Protein AF-A0A2V7YUZ7-F1 (afdb_monomer_lite)

Foldseek 3Di:
DDDPDPWDKDWDWAADPDVVFGIKIKIFIQAWPDDDKDFADAFQDAAFKKKKKWWKAWAAAKKFKWFEGDPDIDRQDIDPDHDDTDMDIGMHPYPDGRMMDITGHDHHPDRPDRRTIMMITFMDMGRDDDPRDHD

Secondary structure (DSSP, 8-state):
-B-SSS--EEEEEEE--SSS--EEEEEEESSTT-EEEEE-S-TT-S-SS-EEEEEEEEEES-EEEEEEETTEE--SEEE---SSEEEEEEE-SSSS--EEEEEE-PPPSSTTS--EEEEEEEEEEESS-------

pLDDT: mean 90.15, std 10.19, range [56.78, 97.69]

Radius of gyration: 14.16 Å; chains: 1; bounding box: 32×38×33 Å

Sequence (135 aa):
MFQNNPSFITTELLPSTRVPGGTMIHVTTNNPGNGLVQVFGEIHTGPKAVVACAWIFLVRGTVGIGTGDGGHTELDMILTKKGSWEMLQVSNAVSPANEFIIYALDRIVTPFDSDNEFYVESAQVTRTRSSCSPQ

Structure (mmCIF, N/CA/C/O backbone):
data_AF-A0A2V7YUZ7-F1
#
_entry.id   AF-A0A2V7YUZ7-F1
#
loop_
_atom_site.group_PDB
_atom_site.id
_atom_site.type_symbol
_atom_site.label_atom_id
_atom_site.label_alt_id
_atom_site.label_comp_id
_atom_site.label_asym_id
_atom_site.label_entity_id
_atom_site.label_seq_id
_atom_site.pdbx_PDB_ins_code
_atom_site.Cartn_x
_atom_site.Cartn_y
_atom_site.Cartn_z
_atom_site.occupancy
_atom_site.B_iso_or_equiv
_atom_site.auth_seq_id
_atom_site.auth_comp_id
_atom_site.auth_asym_id
_atom_site.auth_atom_id
_atom_site.pdbx_PDB_model_num
ATOM 1 N N . MET A 1 1 ? 7.186 7.868 1.989 1.00 84.62 1 MET A N 1
ATOM 2 C CA . MET A 1 1 ? 5.995 8.708 1.722 1.00 84.62 1 MET A CA 1
ATOM 3 C C . MET A 1 1 ? 6.236 9.489 0.448 1.00 84.62 1 MET A C 1
ATOM 5 O O . MET A 1 1 ? 7.367 9.921 0.254 1.00 84.62 1 MET A O 1
ATOM 9 N N . PHE A 1 2 ? 5.212 9.678 -0.382 1.00 85.94 2 PHE A N 1
ATOM 10 C CA . PHE A 1 2 ? 5.325 10.462 -1.613 1.00 85.94 2 PHE A CA 1
ATOM 11 C C . PHE A 1 2 ? 4.075 11.308 -1.857 1.00 85.94 2 PHE A C 1
ATOM 13 O O . PHE A 1 2 ? 2.960 10.866 -1.572 1.00 85.94 2 PHE A O 1
ATOM 20 N N . GLN A 1 3 ? 4.284 12.520 -2.374 1.00 84.69 3 GLN A N 1
ATOM 21 C CA . GLN A 1 3 ? 3.231 13.453 -2.767 1.00 84.69 3 GLN A CA 1
ATOM 22 C C . GLN A 1 3 ? 3.394 13.761 -4.256 1.00 84.69 3 GLN A C 1
ATOM 24 O O . GLN A 1 3 ? 4.360 14.412 -4.645 1.00 84.69 3 GLN A O 1
ATOM 29 N N . ASN A 1 4 ? 2.463 13.288 -5.084 1.00 78.38 4 ASN A N 1
ATOM 30 C CA . ASN A 1 4 ? 2.488 13.549 -6.527 1.00 78.38 4 ASN A CA 1
ATOM 31 C C . ASN A 1 4 ? 1.912 14.930 -6.884 1.00 78.38 4 ASN A C 1
ATOM 33 O O . ASN A 1 4 ? 2.171 15.451 -7.965 1.00 78.38 4 ASN A O 1
ATOM 37 N N . ASN A 1 5 ? 1.142 15.533 -5.976 1.00 79.62 5 ASN A N 1
ATOM 38 C CA . ASN A 1 5 ? 0.482 16.824 -6.159 1.00 79.62 5 ASN A CA 1
ATOM 39 C C . ASN A 1 5 ? 0.626 17.687 -4.890 1.00 79.62 5 ASN A C 1
ATOM 41 O O . ASN A 1 5 ? 0.792 17.126 -3.803 1.00 79.62 5 ASN A O 1
ATOM 45 N N . PRO A 1 6 ? 0.505 19.030 -4.972 1.00 81.12 6 PRO A N 1
ATOM 46 C CA . PRO A 1 6 ? 0.442 19.892 -3.789 1.00 81.12 6 PRO A CA 1
ATOM 47 C C . PRO A 1 6 ? -0.672 19.436 -2.837 1.00 81.12 6 PRO A C 1
ATOM 49 O O . PRO A 1 6 ? -1.846 19.396 -3.212 1.00 81.12 6 PRO A O 1
ATOM 52 N N . SER A 1 7 ? -0.295 19.004 -1.635 1.00 82.62 7 SER A N 1
ATOM 53 C CA . SER A 1 7 ? -1.180 18.280 -0.717 1.00 82.62 7 SER A CA 1
ATOM 54 C C . SER A 1 7 ? -0.526 18.095 0.654 1.00 82.62 7 SER A C 1
ATOM 56 O O . SER A 1 7 ? 0.597 18.545 0.880 1.00 82.62 7 SER A O 1
ATOM 58 N N . PHE A 1 8 ? -1.222 17.414 1.566 1.00 84.19 8 PHE A N 1
ATOM 59 C CA . PHE A 1 8 ? -0.638 16.921 2.805 1.00 84.19 8 PHE A CA 1
ATOM 60 C C . PHE A 1 8 ? -0.757 15.397 2.876 1.00 84.19 8 PHE A C 1
ATOM 62 O O . PHE A 1 8 ? -1.724 14.781 2.413 1.00 84.19 8 PHE A O 1
ATOM 69 N N . ILE A 1 9 ? 0.254 14.788 3.485 1.00 90.69 9 ILE A N 1
ATOM 70 C CA . ILE A 1 9 ? 0.227 13.406 3.944 1.00 90.69 9 ILE A CA 1
ATOM 71 C C . ILE A 1 9 ? 0.753 13.394 5.372 1.00 90.69 9 ILE A C 1
ATOM 73 O O . ILE A 1 9 ? 1.771 14.025 5.661 1.00 90.69 9 ILE A O 1
ATOM 77 N N . THR A 1 10 ? 0.057 12.697 6.262 1.00 92.81 10 THR A N 1
ATOM 78 C CA . THR A 1 10 ? 0.565 12.423 7.606 1.00 92.81 10 THR A CA 1
ATOM 79 C C . THR A 1 10 ? 0.652 10.925 7.811 1.00 92.81 10 THR A C 1
ATOM 81 O O . THR A 1 10 ? -0.146 10.163 7.258 1.00 92.81 10 THR A O 1
ATOM 84 N N . THR A 1 11 ? 1.656 10.513 8.581 1.00 94.69 11 THR A N 1
ATOM 85 C CA . THR A 1 11 ? 1.826 9.121 8.972 1.00 94.69 11 THR A CA 1
ATOM 86 C C . THR A 1 11 ? 2.178 9.009 10.438 1.00 94.69 11 THR A C 1
ATOM 88 O O . THR A 1 11 ? 3.026 9.758 10.923 1.00 94.69 11 THR A O 1
ATOM 91 N N . GLU A 1 12 ? 1.599 8.025 11.107 1.00 96.69 12 GLU A N 1
ATOM 92 C CA . GLU A 1 12 ? 1.879 7.713 12.503 1.00 96.69 12 GLU A CA 1
ATOM 93 C C . GLU A 1 12 ? 2.048 6.202 12.660 1.00 96.69 12 GLU A C 1
ATOM 95 O O . GLU A 1 12 ? 1.294 5.425 12.075 1.00 96.69 12 GLU A O 1
ATOM 100 N N . LEU A 1 13 ? 3.049 5.776 13.432 1.00 96.94 13 LEU A N 1
ATOM 101 C CA . LEU A 1 13 ? 3.233 4.369 13.768 1.00 96.94 13 LEU A CA 1
ATOM 102 C C . LEU A 1 13 ? 2.443 4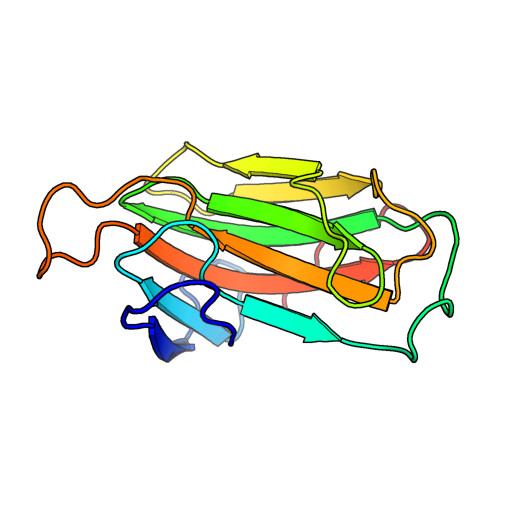.050 15.039 1.00 96.94 13 LEU A C 1
ATOM 104 O O . LEU A 1 13 ? 2.668 4.666 16.078 1.00 96.94 13 LEU A O 1
ATOM 108 N N . LEU A 1 14 ? 1.550 3.070 14.959 1.00 97.38 14 LEU A N 1
ATOM 109 C CA . LEU A 1 14 ? 0.650 2.672 16.036 1.00 97.38 14 LEU A CA 1
ATOM 110 C C . LEU A 1 14 ? 0.734 1.158 16.284 1.00 97.38 14 LEU A C 1
ATOM 112 O O . LEU A 1 14 ? 1.114 0.405 15.385 1.00 97.38 14 LEU A O 1
ATOM 116 N N . PRO A 1 15 ? 0.346 0.666 17.471 1.00 96.00 15 PRO A N 1
ATOM 117 C CA . PRO A 1 15 ? 0.062 -0.755 17.657 1.00 96.00 15 PRO A CA 1
ATOM 118 C C . PRO A 1 15 ? -1.042 -1.219 16.696 1.00 96.00 15 PRO A C 1
ATOM 120 O O . PRO A 1 15 ? -2.048 -0.527 16.535 1.00 96.00 15 PRO A O 1
ATOM 123 N N . SER A 1 16 ? -0.870 -2.379 16.059 1.00 95.44 16 SER A N 1
ATOM 124 C CA . SER A 1 16 ? -1.863 -2.891 15.111 1.00 95.44 16 SER A CA 1
ATOM 125 C C . SER A 1 16 ? -3.130 -3.383 15.811 1.00 95.44 16 SER A C 1
ATOM 127 O O . SER A 1 16 ? -3.073 -4.028 16.856 1.00 95.44 16 SER A O 1
ATOM 129 N N . THR A 1 17 ? -4.287 -3.131 15.197 1.00 94.62 17 THR A N 1
ATOM 130 C CA . THR A 1 17 ? -5.576 -3.713 15.611 1.00 94.62 17 THR A CA 1
ATOM 131 C C . THR A 1 17 ? -5.883 -5.042 14.915 1.00 94.62 17 THR A C 1
ATOM 133 O O . THR A 1 17 ? -6.919 -5.655 15.180 1.00 94.62 17 THR A O 1
ATOM 136 N N . ARG A 1 18 ? -5.014 -5.504 14.005 1.00 91.50 18 ARG A N 1
ATOM 137 C CA . ARG A 1 18 ? -5.134 -6.818 13.361 1.00 91.50 18 ARG A CA 1
ATOM 138 C C . ARG A 1 18 ? -4.747 -7.919 14.348 1.00 91.50 18 ARG A C 1
ATOM 140 O O . ARG A 1 18 ? -3.828 -7.746 15.140 1.00 91.50 18 ARG A O 1
ATOM 147 N N . VAL A 1 19 ? -5.412 -9.072 14.275 1.00 84.69 19 VAL A N 1
ATOM 148 C CA . VAL A 1 19 ? -5.086 -10.241 15.106 1.00 84.69 19 VAL A CA 1
ATOM 149 C C . VAL A 1 19 ? -4.818 -11.462 14.213 1.00 84.69 19 VAL A C 1
ATOM 151 O O . VAL A 1 19 ? -5.721 -11.867 13.479 1.00 84.69 19 VAL A O 1
ATOM 154 N N . PRO A 1 20 ? -3.618 -12.076 14.270 1.00 84.62 20 PRO A N 1
ATOM 155 C CA . PRO A 1 20 ? -2.404 -11.539 14.898 1.00 84.62 20 PRO A CA 1
ATOM 156 C C . PRO A 1 20 ? -1.923 -10.261 14.182 1.00 84.62 20 PRO A C 1
ATOM 158 O O . PRO A 1 20 ? -2.197 -10.083 12.993 1.00 84.62 20 PRO A O 1
ATOM 161 N N . GLY A 1 21 ? -1.199 -9.392 14.889 1.00 80.56 21 GLY A N 1
ATOM 162 C CA . GLY A 1 21 ? -0.644 -8.156 14.332 1.00 80.56 21 GLY A CA 1
ATOM 163 C C . GLY A 1 21 ? 0.477 -7.584 15.198 1.00 80.56 21 GLY A C 1
ATOM 164 O O . GLY A 1 21 ? 0.522 -7.849 16.401 1.00 80.56 21 GLY A O 1
ATOM 165 N N . GLY A 1 22 ? 1.384 -6.835 14.570 1.00 89.88 22 GLY A N 1
ATOM 166 C CA . GLY A 1 22 ? 2.490 -6.142 15.230 1.00 89.88 22 GLY A CA 1
ATOM 167 C C . GLY A 1 22 ? 2.228 -4.642 15.347 1.00 89.88 22 GLY A C 1
ATOM 168 O O . GLY A 1 22 ? 1.469 -4.176 16.202 1.00 89.88 22 GLY A O 1
ATOM 169 N N . THR A 1 23 ? 2.844 -3.873 14.456 1.00 94.44 23 THR A N 1
ATOM 170 C CA . THR A 1 23 ? 2.625 -2.423 14.326 1.00 94.44 23 THR A CA 1
ATOM 171 C C . THR A 1 23 ? 1.907 -2.101 13.021 1.00 94.44 23 THR A C 1
ATOM 173 O O . THR A 1 23 ? 1.897 -2.902 12.093 1.00 94.44 23 THR A O 1
ATOM 176 N N . MET A 1 24 ? 1.259 -0.945 12.954 1.00 96.00 24 MET A N 1
ATOM 177 C CA . MET A 1 24 ? 0.622 -0.445 11.743 1.00 96.00 24 MET A CA 1
ATOM 178 C C . MET A 1 24 ? 0.988 1.015 11.508 1.00 96.00 24 MET A C 1
ATOM 180 O O . MET A 1 24 ? 1.162 1.787 12.449 1.00 96.00 24 MET A O 1
ATOM 184 N N . ILE A 1 25 ? 1.072 1.399 10.242 1.00 97.19 25 ILE A N 1
ATOM 185 C CA . ILE A 1 25 ? 1.217 2.787 9.822 1.00 97.19 25 ILE A CA 1
ATOM 186 C C . ILE A 1 25 ? -0.183 3.323 9.547 1.00 97.19 25 ILE A C 1
ATOM 188 O O . ILE A 1 25 ? -0.858 2.853 8.633 1.00 97.19 25 ILE A O 1
ATOM 192 N N . HIS A 1 26 ? -0.612 4.303 10.330 1.00 97.38 26 HIS A N 1
ATOM 193 C CA . HIS A 1 26 ? -1.761 5.141 10.021 1.00 97.38 26 HIS A CA 1
ATOM 194 C C . HIS A 1 26 ? -1.361 6.151 8.950 1.00 97.38 26 HIS A C 1
ATOM 196 O O . HIS A 1 26 ? -0.335 6.808 9.101 1.00 97.38 26 HIS A O 1
ATOM 202 N N . VAL A 1 27 ? -2.145 6.271 7.881 1.00 96.25 27 VAL A N 1
ATOM 203 C CA . VAL A 1 27 ? -1.899 7.200 6.777 1.00 96.25 27 VAL A CA 1
ATOM 204 C C . VAL A 1 27 ? -3.148 8.034 6.534 1.00 96.25 27 VAL A C 1
ATOM 206 O O . VAL A 1 27 ? -4.225 7.488 6.294 1.00 96.25 27 VAL A O 1
ATOM 209 N N . THR A 1 28 ? -2.990 9.357 6.515 1.00 93.44 28 THR A N 1
ATOM 210 C CA . THR A 1 28 ? -4.022 10.272 6.015 1.00 93.44 28 THR A CA 1
ATOM 211 C C . THR A 1 28 ? -3.471 11.110 4.879 1.00 93.44 28 THR A C 1
ATOM 213 O O . THR A 1 28 ? -2.340 11.598 4.937 1.00 93.44 28 THR A O 1
ATOM 216 N N . THR A 1 29 ? -4.261 11.286 3.825 1.00 90.12 29 THR A N 1
ATOM 217 C CA . THR A 1 29 ? -3.930 12.199 2.731 1.00 90.12 29 THR A CA 1
ATOM 218 C C . THR A 1 29 ? -5.187 12.791 2.109 1.00 90.12 29 THR A C 1
ATOM 220 O O . THR A 1 29 ? -6.269 12.206 2.166 1.00 90.12 29 THR A O 1
ATOM 223 N N . ASN A 1 30 ? -5.038 13.973 1.523 1.00 85.44 30 ASN A N 1
ATOM 224 C CA . ASN A 1 30 ? -6.123 14.734 0.920 1.00 85.44 30 ASN A CA 1
ATOM 225 C C . ASN A 1 30 ? -6.016 14.835 -0.608 1.00 85.44 30 ASN A C 1
ATOM 227 O O . ASN A 1 30 ? -6.658 15.697 -1.181 1.00 85.44 30 ASN A O 1
ATOM 231 N N . ASN A 1 31 ? -5.193 14.036 -1.298 1.00 84.44 31 ASN A N 1
ATOM 232 C CA . ASN A 1 31 ? -5.095 14.119 -2.763 1.00 84.44 31 ASN A CA 1
ATOM 233 C C . ASN A 1 31 ? -4.784 12.741 -3.378 1.00 84.44 31 ASN A C 1
ATOM 235 O O . ASN A 1 31 ? -3.971 12.000 -2.813 1.00 84.44 31 ASN A O 1
ATOM 239 N N . PRO A 1 32 ? -5.411 12.370 -4.510 1.00 86.38 32 PRO A N 1
ATOM 240 C CA . PRO A 1 32 ? -5.084 11.139 -5.218 1.00 86.38 32 PRO A CA 1
ATOM 241 C C . PRO A 1 32 ? -3.630 11.095 -5.698 1.00 86.38 32 PRO A C 1
ATOM 243 O O . PRO A 1 32 ? -3.009 12.112 -6.016 1.00 86.38 32 PRO A O 1
ATOM 246 N N . GLY A 1 33 ? -3.097 9.877 -5.780 1.00 86.25 33 GLY A N 1
ATOM 247 C CA . GLY A 1 33 ? -1.707 9.621 -6.154 1.00 86.25 33 GLY A CA 1
ATOM 248 C C . GLY A 1 33 ? -0.711 9.861 -5.019 1.00 86.25 33 GLY A C 1
ATOM 249 O O . GLY A 1 33 ? 0.490 9.745 -5.235 1.00 86.25 33 GLY A O 1
ATOM 250 N N . ASN A 1 34 ? -1.178 10.175 -3.812 1.00 90.38 34 ASN A N 1
ATOM 251 C CA . ASN A 1 34 ? -0.331 10.263 -2.631 1.00 90.38 34 ASN A CA 1
ATOM 252 C C . ASN A 1 34 ? -0.405 8.994 -1.795 1.00 90.38 34 ASN A C 1
ATOM 254 O O . ASN A 1 34 ? -1.445 8.335 -1.725 1.00 90.38 34 ASN A O 1
ATOM 258 N N . GLY A 1 35 ? 0.671 8.712 -1.067 1.00 93.88 35 GLY A N 1
ATOM 259 C CA . GLY A 1 35 ? 0.667 7.646 -0.077 1.00 93.88 35 GLY A CA 1
ATOM 260 C C . GLY A 1 35 ? 2.059 7.146 0.264 1.00 93.88 35 GLY A C 1
ATOM 261 O O . GLY A 1 35 ? 3.009 7.915 0.466 1.00 93.88 35 GLY A O 1
ATOM 262 N N . LEU A 1 36 ? 2.171 5.827 0.361 1.00 96.56 36 LEU A N 1
ATOM 263 C CA . LEU A 1 36 ? 3.413 5.145 0.684 1.00 96.56 36 LEU A CA 1
ATOM 264 C C . LEU A 1 36 ? 4.070 4.644 -0.599 1.00 96.56 36 LEU A C 1
ATOM 266 O O . LEU A 1 36 ? 3.405 4.082 -1.460 1.00 96.56 36 LEU A O 1
ATOM 270 N N . VAL A 1 37 ? 5.382 4.836 -0.689 1.00 96.12 37 VAL A N 1
ATOM 271 C CA . VAL A 1 37 ? 6.239 4.224 -1.702 1.00 96.12 37 VAL A CA 1
ATOM 272 C C . VAL A 1 37 ? 7.461 3.670 -0.993 1.00 96.12 37 VAL A C 1
ATOM 274 O O . VAL A 1 37 ? 7.994 4.323 -0.087 1.00 96.12 37 VAL A O 1
ATOM 277 N N . GLN A 1 38 ? 7.891 2.486 -1.408 1.00 96.06 38 GLN A N 1
ATOM 278 C CA . GLN A 1 38 ? 9.166 1.906 -1.029 1.00 96.06 38 GLN A CA 1
ATOM 279 C C . GLN A 1 38 ? 9.910 1.506 -2.295 1.00 96.06 38 GLN A C 1
ATOM 281 O O . GLN A 1 38 ? 9.465 0.621 -3.021 1.00 96.06 38 GLN A O 1
ATOM 286 N N . VAL A 1 39 ? 11.065 2.126 -2.512 1.00 96.19 39 VAL A N 1
ATOM 287 C CA . VAL A 1 39 ? 12.034 1.701 -3.524 1.00 96.19 39 VAL A CA 1
ATOM 288 C C . VAL A 1 39 ? 12.981 0.703 -2.860 1.00 96.19 39 VAL A C 1
ATOM 290 O O . VAL A 1 39 ? 13.486 0.952 -1.762 1.00 96.19 39 VAL A O 1
ATOM 293 N N . PHE A 1 40 ? 13.180 -0.453 -3.481 1.00 94.12 40 PHE A N 1
ATOM 294 C CA . PHE A 1 40 ? 13.995 -1.551 -2.948 1.00 94.12 40 PHE A CA 1
ATOM 295 C C . PHE A 1 40 ? 15.093 -2.014 -3.919 1.00 94.12 40 PHE A C 1
ATOM 297 O O . PHE A 1 40 ? 15.779 -3.000 -3.648 1.00 94.12 40 PHE A O 1
ATOM 304 N N . GLY A 1 41 ? 15.290 -1.301 -5.030 1.00 93.38 41 GLY A N 1
ATOM 305 C CA . GLY A 1 41 ? 16.372 -1.523 -5.987 1.00 93.38 41 GLY A CA 1
ATOM 306 C C . GLY A 1 41 ? 16.635 -0.289 -6.848 1.00 93.38 41 GLY A C 1
ATOM 307 O O . GLY A 1 41 ? 15.902 0.694 -6.784 1.00 93.38 41 GLY A O 1
ATOM 308 N N . GLU A 1 42 ? 17.687 -0.332 -7.661 1.00 95.88 42 GLU A N 1
ATOM 309 C CA . GLU A 1 42 ? 17.967 0.714 -8.650 1.00 95.88 42 GLU A CA 1
ATOM 310 C C . GLU A 1 42 ? 16.920 0.705 -9.778 1.00 95.88 42 GLU A C 1
ATOM 312 O O . GLU A 1 42 ? 16.231 -0.295 -10.001 1.00 95.88 42 GLU A O 1
ATOM 317 N N . ILE A 1 43 ? 16.778 1.817 -10.497 1.00 95.69 43 ILE A N 1
ATOM 318 C CA . ILE A 1 43 ? 15.881 1.915 -11.662 1.00 95.69 43 ILE A CA 1
ATOM 319 C C . ILE A 1 43 ? 16.331 0.932 -12.748 1.00 95.69 43 ILE A C 1
ATOM 321 O O . ILE A 1 43 ? 17.527 0.737 -12.957 1.00 95.69 43 ILE A O 1
ATOM 325 N N . HIS A 1 44 ? 15.374 0.304 -13.426 1.00 94.62 44 HIS A N 1
ATOM 326 C CA . HIS A 1 44 ? 15.580 -0.748 -14.424 1.00 94.62 44 HIS A CA 1
ATOM 327 C C . HIS A 1 44 ? 16.252 -2.007 -13.870 1.00 94.62 44 HIS A C 1
ATOM 329 O O . HIS A 1 44 ? 16.732 -2.858 -14.626 1.00 94.62 44 HIS A O 1
ATOM 335 N N . THR A 1 45 ? 16.243 -2.161 -12.544 1.00 91.19 45 THR A N 1
ATOM 336 C CA . THR A 1 45 ? 16.670 -3.380 -11.860 1.00 91.19 45 THR A CA 1
ATOM 337 C C . THR A 1 45 ? 15.481 -4.049 -11.182 1.00 91.19 45 THR A C 1
ATOM 339 O O . THR A 1 45 ? 14.437 -3.447 -10.970 1.00 91.19 45 THR A O 1
ATOM 342 N N . GLY A 1 46 ? 15.611 -5.335 -10.871 1.00 92.56 46 GLY A N 1
ATOM 343 C CA . GLY A 1 46 ? 14.568 -6.094 -10.186 1.00 92.56 46 GLY A CA 1
ATOM 344 C C . GLY A 1 46 ? 13.938 -7.199 -11.038 1.00 92.56 46 GLY A C 1
ATOM 345 O O . GLY A 1 46 ? 14.251 -7.365 -12.221 1.00 92.56 46 GLY A O 1
ATOM 346 N N . PRO A 1 47 ? 13.103 -8.051 -10.422 1.00 95.00 47 PRO A N 1
ATOM 347 C CA . PRO A 1 47 ? 12.493 -9.177 -11.112 1.00 95.00 47 PRO A CA 1
ATOM 348 C C . PRO A 1 47 ? 11.435 -8.709 -12.117 1.00 95.00 47 PRO A C 1
ATOM 350 O O . PRO A 1 47 ? 10.719 -7.742 -11.878 1.00 95.00 47 PRO A O 1
ATOM 353 N N . LYS A 1 48 ? 11.284 -9.455 -13.216 1.00 96.25 48 LYS A N 1
ATOM 354 C CA . LYS A 1 48 ? 10.210 -9.222 -14.200 1.00 96.25 48 LYS A CA 1
ATOM 355 C C . LYS A 1 48 ? 8.824 -9.619 -13.689 1.00 96.25 48 LYS A C 1
ATOM 357 O O . LYS A 1 48 ? 7.816 -9.132 -14.185 1.00 96.25 48 LYS A O 1
ATOM 362 N N . ALA A 1 49 ? 8.792 -10.544 -12.735 1.00 95.75 49 ALA A N 1
ATOM 363 C CA . ALA A 1 49 ? 7.577 -11.054 -12.130 1.00 95.75 49 ALA A CA 1
ATOM 364 C C . ALA A 1 49 ? 7.732 -11.032 -10.612 1.00 95.75 49 ALA A C 1
ATOM 366 O O . ALA A 1 49 ? 8.647 -11.655 -10.060 1.00 95.75 49 ALA A O 1
ATOM 367 N N . VAL A 1 50 ? 6.828 -10.314 -9.960 1.00 95.75 50 VAL A N 1
ATOM 368 C CA . VAL A 1 50 ? 6.689 -10.262 -8.512 1.00 95.75 50 VAL A CA 1
ATOM 369 C C . VAL A 1 50 ? 5.222 -10.401 -8.124 1.00 95.75 50 VAL A C 1
ATOM 371 O O . VAL A 1 50 ? 4.307 -10.268 -8.937 1.00 95.75 50 VAL A O 1
ATOM 374 N N . VAL A 1 51 ? 5.005 -10.699 -6.853 1.00 96.25 51 VAL A N 1
ATOM 375 C CA . VAL A 1 51 ? 3.710 -10.656 -6.195 1.00 96.25 51 VAL A CA 1
ATOM 376 C C . VAL A 1 51 ? 3.846 -9.674 -5.047 1.00 96.25 51 VAL A C 1
ATOM 378 O O . VAL A 1 51 ? 4.678 -9.870 -4.161 1.00 96.25 51 VAL A O 1
ATOM 381 N N . ALA A 1 52 ? 3.035 -8.625 -5.069 1.00 95.69 52 ALA A N 1
ATOM 382 C CA . ALA A 1 52 ? 2.871 -7.737 -3.937 1.00 95.69 52 ALA A CA 1
ATOM 383 C C . ALA A 1 52 ? 1.740 -8.241 -3.048 1.00 95.69 52 ALA A C 1
ATOM 385 O O . ALA A 1 52 ? 0.723 -8.750 -3.531 1.00 95.69 52 ALA A O 1
ATOM 386 N N . CYS A 1 53 ? 1.902 -8.078 -1.742 1.00 95.25 53 CYS A N 1
ATOM 387 C CA . CYS A 1 53 ? 0.821 -8.248 -0.794 1.00 95.25 53 CYS A CA 1
ATOM 388 C C . CYS A 1 53 ? 0.861 -7.165 0.278 1.00 95.25 53 CYS A C 1
ATOM 390 O O . CYS A 1 53 ? 1.937 -6.688 0.639 1.00 95.25 53 CYS A O 1
ATOM 392 N N . ALA A 1 54 ? -0.312 -6.797 0.792 1.00 95.75 54 ALA A N 1
ATOM 393 C CA . ALA A 1 54 ? -0.430 -5.899 1.929 1.00 95.75 54 ALA A CA 1
ATOM 394 C C . ALA A 1 54 ? -1.706 -6.165 2.736 1.00 95.75 54 ALA A C 1
ATOM 396 O O . ALA A 1 54 ? -2.752 -6.473 2.163 1.00 95.75 54 ALA A O 1
ATOM 397 N N . TRP A 1 55 ? -1.623 -6.006 4.057 1.00 96.38 55 TRP A N 1
ATOM 398 C CA . TRP A 1 55 ? -2.788 -5.909 4.936 1.00 96.38 55 TRP A CA 1
ATOM 399 C C . TRP A 1 55 ? -3.164 -4.448 5.128 1.00 96.38 55 TRP A C 1
ATOM 401 O O . TRP A 1 55 ? -2.379 -3.676 5.684 1.00 96.38 55 TRP A O 1
ATOM 411 N N . ILE A 1 56 ? -4.368 -4.087 4.682 1.00 97.19 56 ILE A N 1
ATOM 412 C CA . ILE A 1 56 ? -4.864 -2.711 4.706 1.00 97.19 56 ILE A CA 1
ATOM 413 C C . ILE A 1 56 ? -6.224 -2.661 5.399 1.00 97.19 56 ILE A C 1
ATOM 415 O O . ILE A 1 56 ? -7.117 -3.445 5.080 1.00 97.19 56 ILE A O 1
ATOM 419 N N . PHE A 1 57 ? -6.394 -1.724 6.329 1.00 97.62 57 PHE A N 1
ATOM 420 C CA . PHE A 1 57 ? -7.699 -1.354 6.875 1.00 97.62 57 PHE A CA 1
ATOM 421 C C . PHE A 1 57 ? -8.085 0.003 6.305 1.00 97.62 57 PHE A C 1
ATOM 423 O O . PHE A 1 57 ? -7.465 1.017 6.626 1.00 97.62 57 PHE A O 1
ATOM 430 N N . LEU A 1 58 ? -9.108 0.031 5.458 1.00 97.06 58 LEU A N 1
ATOM 431 C CA . LEU A 1 58 ? -9.596 1.268 4.861 1.00 97.06 58 LEU A CA 1
ATOM 432 C C . LEU A 1 58 ? -10.652 1.909 5.769 1.00 97.06 58 LEU A C 1
ATOM 434 O O . LEU A 1 58 ? -11.687 1.301 6.052 1.00 97.06 58 LEU A O 1
ATOM 438 N N . VAL A 1 59 ? -10.404 3.143 6.209 1.00 96.31 59 VAL A N 1
ATOM 439 C CA . VAL A 1 59 ? -11.352 3.927 7.017 1.00 96.31 59 VAL A CA 1
ATOM 440 C C . VAL A 1 59 ? -12.241 4.760 6.100 1.00 96.31 59 VAL A C 1
ATOM 442 O O . VAL A 1 59 ? -13.468 4.648 6.134 1.00 96.31 59 VAL A O 1
ATOM 445 N N . ARG A 1 60 ? -11.618 5.565 5.235 1.00 92.62 60 ARG A N 1
ATOM 446 C CA . ARG A 1 60 ? -12.280 6.482 4.300 1.00 92.62 60 ARG A CA 1
ATOM 447 C C . ARG A 1 60 ? -11.516 6.512 2.977 1.00 92.62 60 ARG A C 1
ATOM 449 O O . ARG A 1 60 ? -10.303 6.324 2.956 1.00 92.62 60 ARG A O 1
ATOM 456 N N . GLY A 1 61 ? -12.242 6.771 1.894 1.00 91.75 61 GLY A N 1
ATOM 457 C CA . GLY A 1 61 ? -11.676 6.910 0.557 1.00 91.75 61 GLY A CA 1
ATOM 458 C C . GLY A 1 61 ? -11.616 5.597 -0.225 1.00 91.75 61 GLY A C 1
ATOM 459 O O . GLY A 1 61 ? -12.413 4.683 0.025 1.00 91.75 61 GLY A O 1
ATOM 460 N N . THR A 1 62 ? -10.629 5.514 -1.119 1.00 93.25 62 THR A N 1
ATOM 461 C CA . THR A 1 62 ? -10.265 4.332 -1.912 1.00 93.25 62 THR A CA 1
ATOM 462 C C . THR A 1 62 ? -8.744 4.248 -1.995 1.00 93.25 62 THR A C 1
ATOM 464 O O . THR A 1 62 ? -8.078 5.257 -2.228 1.00 93.25 62 THR A O 1
ATOM 467 N N . VAL A 1 63 ? -8.184 3.048 -1.843 1.00 95.69 63 VAL A N 1
ATOM 468 C CA . VAL A 1 63 ? -6.731 2.818 -1.880 1.00 95.69 63 VAL A CA 1
ATOM 469 C C . VAL A 1 63 ? -6.393 1.783 -2.940 1.00 95.69 63 VAL A C 1
ATOM 471 O O . VAL A 1 63 ? -7.096 0.788 -3.074 1.00 95.69 63 VAL A O 1
ATOM 474 N N . GLY A 1 64 ? -5.310 1.993 -3.679 1.00 96.31 64 GLY A N 1
ATOM 475 C CA . GLY A 1 64 ? -4.750 1.001 -4.588 1.00 96.31 64 GLY A CA 1
ATOM 476 C C . GLY A 1 64 ? -3.316 0.635 -4.227 1.00 96.31 64 GLY A C 1
ATOM 477 O O . GLY A 1 64 ? -2.592 1.437 -3.636 1.00 96.31 64 GLY A O 1
ATOM 478 N N . ILE A 1 65 ? -2.919 -0.583 -4.589 1.00 97.62 65 ILE A N 1
ATOM 479 C CA . ILE A 1 65 ? -1.539 -1.055 -4.479 1.00 97.62 65 ILE A CA 1
ATOM 480 C C . ILE A 1 65 ? -0.968 -1.346 -5.857 1.00 97.62 65 ILE A C 1
ATOM 482 O O . ILE A 1 65 ? -1.708 -1.716 -6.769 1.00 97.62 65 ILE A O 1
ATOM 486 N N . GLY A 1 66 ? 0.342 -1.194 -5.989 1.00 97.00 66 GLY A N 1
ATOM 487 C CA . GLY A 1 66 ? 1.010 -1.303 -7.274 1.00 97.00 66 GLY A CA 1
ATOM 488 C C . GLY A 1 66 ? 2.498 -1.542 -7.145 1.00 97.00 66 GLY A C 1
ATOM 489 O O . GLY A 1 66 ? 3.119 -1.120 -6.173 1.00 97.00 66 GLY A O 1
ATOM 490 N N . THR A 1 67 ? 3.079 -2.201 -8.131 1.00 97.38 67 THR A N 1
ATOM 491 C CA . THR A 1 67 ? 4.528 -2.363 -8.275 1.00 97.38 67 THR A CA 1
ATOM 492 C C . THR A 1 67 ? 4.984 -1.808 -9.614 1.00 97.38 67 THR A C 1
ATOM 494 O O . THR A 1 67 ? 4.214 -1.771 -10.572 1.00 97.38 67 THR A O 1
ATOM 497 N N . GLY A 1 68 ? 6.230 -1.349 -9.686 1.00 96.62 68 GLY A N 1
ATOM 498 C CA . GLY A 1 68 ? 6.739 -0.742 -10.911 1.00 96.62 68 GLY A CA 1
ATOM 499 C C . GLY A 1 68 ? 8.222 -0.423 -10.878 1.00 96.62 68 GLY A C 1
ATOM 500 O O . GL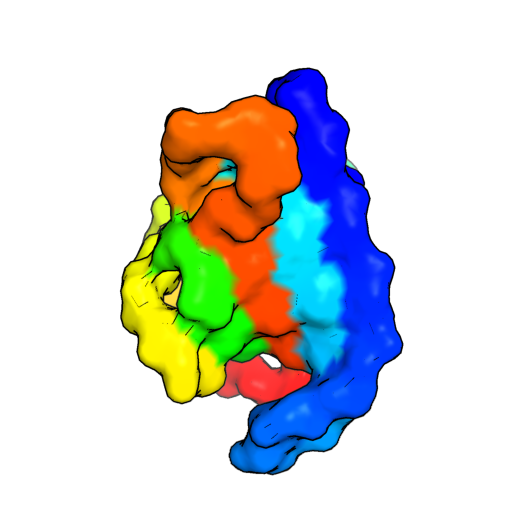Y A 1 68 ? 8.965 -1.029 -10.102 1.00 96.62 68 GLY A O 1
ATOM 501 N N . ASP A 1 69 ? 8.631 0.495 -11.752 1.00 97.06 69 ASP A N 1
ATOM 502 C CA . ASP A 1 69 ? 10.031 0.817 -12.017 1.00 97.06 69 ASP A CA 1
ATOM 503 C C . ASP A 1 69 ? 10.278 2.324 -12.121 1.00 97.06 69 ASP A C 1
ATOM 505 O O . ASP A 1 69 ? 9.832 2.972 -13.071 1.00 97.06 69 ASP A O 1
ATOM 509 N N . GLY A 1 70 ? 11.046 2.881 -11.184 1.00 93.12 70 GLY A N 1
ATOM 510 C CA . GLY A 1 70 ? 11.584 4.242 -11.301 1.00 93.12 70 GLY A CA 1
ATOM 511 C C . GLY A 1 70 ? 10.532 5.343 -11.467 1.00 93.12 70 GLY A C 1
ATOM 512 O O . GLY A 1 70 ? 10.732 6.280 -12.240 1.00 93.12 70 GLY A O 1
ATOM 513 N N . GLY A 1 71 ? 9.411 5.232 -10.761 1.00 91.94 71 GLY A N 1
ATOM 514 C CA . GLY A 1 71 ? 8.259 6.127 -10.819 1.00 91.94 71 GLY A CA 1
ATOM 515 C C . GLY A 1 71 ? 7.175 5.682 -11.803 1.00 91.94 71 GLY A C 1
ATOM 516 O O . GLY A 1 71 ? 6.052 6.187 -11.735 1.00 91.94 71 GLY A O 1
ATOM 517 N N . HIS A 1 72 ? 7.462 4.734 -12.699 1.00 93.12 72 HIS A N 1
ATOM 518 C CA . HIS A 1 72 ? 6.456 4.139 -13.570 1.00 93.12 72 HIS A CA 1
ATOM 519 C C . HIS A 1 72 ? 5.770 2.983 -12.840 1.00 93.12 72 HIS A C 1
ATOM 521 O O . HIS A 1 72 ? 6.247 1.850 -12.845 1.00 93.12 72 HIS A O 1
ATOM 527 N N . THR A 1 73 ? 4.639 3.284 -12.206 1.00 92.31 73 THR A N 1
ATOM 528 C CA . THR A 1 73 ? 3.787 2.317 -11.501 1.00 92.31 73 THR A CA 1
ATOM 529 C C . THR A 1 73 ? 2.379 2.335 -12.076 1.00 92.31 73 THR A C 1
ATOM 531 O O . THR A 1 73 ? 1.892 3.372 -12.530 1.00 92.31 73 THR A O 1
ATOM 534 N N . GLU A 1 74 ? 1.708 1.190 -12.013 1.00 92.19 74 GLU A N 1
ATOM 535 C CA . GLU A 1 74 ? 0.260 1.088 -12.195 1.00 92.19 74 GLU A CA 1
ATOM 536 C C . GLU A 1 74 ? -0.397 0.623 -10.893 1.00 92.19 74 GLU A C 1
ATOM 538 O O . GLU A 1 74 ? 0.272 0.184 -9.958 1.00 92.19 74 GLU A O 1
ATOM 543 N N . LEU A 1 75 ? -1.723 0.736 -10.818 1.00 93.44 75 LEU A N 1
ATOM 544 C CA . LEU A 1 75 ? -2.501 0.179 -9.716 1.00 93.44 75 LEU A CA 1
ATOM 545 C C . LEU A 1 75 ? -2.896 -1.249 -10.076 1.00 93.44 75 LEU A C 1
ATOM 547 O O . LEU A 1 75 ? -3.880 -1.475 -10.779 1.00 93.44 75 LEU A O 1
ATOM 551 N N . ASP A 1 76 ? -2.132 -2.203 -9.563 1.00 94.44 76 ASP A N 1
ATOM 552 C CA . ASP A 1 76 ? -2.350 -3.628 -9.787 1.00 94.44 76 ASP A CA 1
ATOM 553 C C . ASP A 1 76 ? -3.679 -4.098 -9.150 1.00 94.44 76 ASP A C 1
ATOM 555 O O . ASP A 1 76 ? -4.362 -4.979 -9.674 1.00 94.44 76 ASP A O 1
ATOM 559 N N . MET A 1 77 ? -4.076 -3.507 -8.013 1.00 96.06 77 MET A N 1
ATOM 560 C CA . MET A 1 77 ? -5.327 -3.827 -7.310 1.00 96.06 77 MET A CA 1
ATOM 561 C C . MET A 1 77 ? -5.881 -2.625 -6.537 1.00 96.06 77 MET A C 1
ATOM 563 O O . MET A 1 77 ? -5.122 -1.815 -6.010 1.00 96.06 77 MET A O 1
ATOM 567 N N . ILE A 1 78 ? -7.212 -2.542 -6.423 1.00 96.56 78 ILE A N 1
ATOM 568 C CA . ILE A 1 78 ? -7.932 -1.462 -5.734 1.00 96.56 78 ILE A CA 1
ATOM 569 C C . ILE A 1 78 ? -8.791 -2.032 -4.595 1.00 96.56 78 ILE A C 1
ATOM 571 O O . ILE A 1 78 ? -9.513 -3.011 -4.778 1.00 96.56 78 ILE A O 1
ATOM 575 N N . LEU A 1 79 ? -8.747 -1.378 -3.434 1.00 96.44 79 LEU A N 1
ATOM 576 C CA . LEU A 1 79 ? -9.555 -1.638 -2.249 1.00 96.44 79 LEU A CA 1
ATOM 577 C C . LEU A 1 79 ? -10.561 -0.504 -2.025 1.00 96.44 79 LEU A C 1
ATOM 579 O O . LEU A 1 79 ? -10.188 0.642 -1.778 1.00 96.44 79 LEU A O 1
ATOM 583 N N . THR A 1 80 ? -11.845 -0.856 -2.048 1.00 95.31 80 THR A N 1
ATOM 584 C CA . THR A 1 80 ? -12.976 0.046 -1.750 1.00 95.31 80 THR A CA 1
ATOM 585 C C . THR A 1 80 ? -13.744 -0.354 -0.488 1.00 95.31 80 THR A C 1
ATOM 587 O O . THR A 1 80 ? -14.551 0.425 0.027 1.00 95.31 80 THR A O 1
ATOM 590 N N . LYS A 1 81 ? -13.519 -1.573 0.019 1.00 96.12 81 LYS A N 1
ATOM 591 C CA . LYS A 1 81 ? -14.195 -2.099 1.207 1.00 96.12 81 LYS A CA 1
ATOM 592 C C . LYS A 1 81 ? -13.618 -1.451 2.463 1.00 96.12 81 LYS A C 1
ATOM 594 O O . LYS A 1 81 ? -12.419 -1.523 2.702 1.00 96.12 81 LYS A O 1
ATOM 599 N N . LYS A 1 82 ? -14.495 -0.829 3.251 1.00 96.12 82 LYS A N 1
ATOM 600 C CA . LYS A 1 82 ? -14.163 -0.060 4.457 1.00 96.12 82 LYS A CA 1
ATOM 601 C C . LYS A 1 82 ? -14.487 -0.849 5.722 1.00 96.12 82 LYS A C 1
ATOM 603 O O . LYS A 1 82 ? -15.388 -1.686 5.712 1.00 96.12 82 LYS A O 1
ATOM 608 N N . GLY A 1 83 ? -13.809 -0.522 6.818 1.00 96.88 83 GLY A N 1
ATOM 609 C CA . GLY A 1 83 ? -14.165 -1.000 8.157 1.00 96.88 83 GLY A CA 1
ATOM 610 C C . GLY A 1 83 ? -13.690 -2.416 8.501 1.00 96.88 83 GLY A C 1
ATOM 611 O O . GLY A 1 83 ? -14.111 -2.961 9.520 1.00 96.88 83 GLY A O 1
ATOM 612 N N . SER A 1 84 ? -12.821 -3.015 7.685 1.00 96.88 84 SER A N 1
ATOM 613 C CA . SER A 1 84 ? -12.199 -4.311 7.964 1.00 96.88 84 SER A CA 1
ATOM 614 C C . SER A 1 84 ? -10.776 -4.384 7.419 1.00 96.88 84 SER A C 1
ATOM 616 O O . SER A 1 84 ? -10.419 -3.682 6.474 1.00 96.88 84 SER A O 1
ATOM 618 N N . TRP A 1 85 ? -9.962 -5.248 8.032 1.00 96.44 85 TRP A N 1
ATOM 619 C CA . TRP A 1 85 ? -8.650 -5.615 7.509 1.00 96.44 85 TRP A CA 1
ATOM 620 C C . TRP A 1 85 ? -8.822 -6.498 6.278 1.00 96.44 85 TRP A C 1
ATOM 622 O O . TRP A 1 85 ? -9.380 -7.590 6.372 1.00 96.44 85 TRP A O 1
ATOM 632 N N . GLU A 1 86 ? -8.299 -6.047 5.146 1.00 96.00 86 GLU A N 1
ATOM 633 C CA . GLU A 1 86 ? -8.302 -6.789 3.893 1.00 96.00 86 GLU A CA 1
ATOM 634 C C . GLU A 1 86 ? -6.867 -7.098 3.473 1.00 96.00 86 GLU A C 1
ATOM 636 O O . GLU A 1 86 ? -5.986 -6.234 3.498 1.00 96.00 86 GLU A O 1
ATOM 641 N N . MET A 1 87 ? -6.633 -8.349 3.084 1.00 94.38 87 MET A N 1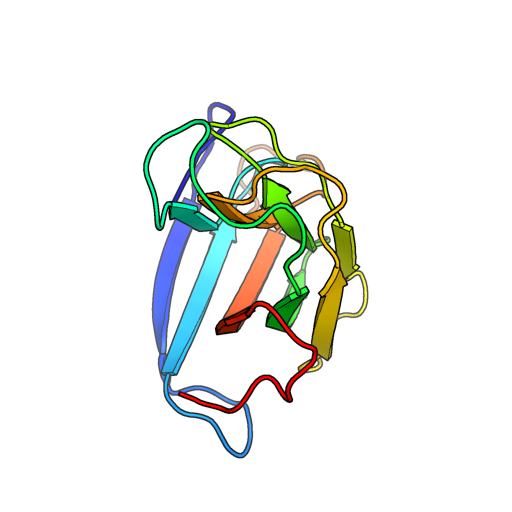
ATOM 642 C CA . MET A 1 87 ? -5.380 -8.752 2.461 1.00 94.38 87 MET A CA 1
ATOM 643 C C . MET A 1 87 ? -5.510 -8.567 0.958 1.00 94.38 87 MET A C 1
ATOM 645 O O . MET A 1 87 ? -6.271 -9.276 0.299 1.00 94.38 87 MET A O 1
ATOM 649 N N . LEU A 1 88 ? -4.718 -7.653 0.415 1.00 95.31 88 LEU A N 1
ATOM 650 C CA . LEU A 1 88 ? -4.529 -7.530 -1.021 1.00 95.31 88 LEU A CA 1
ATOM 651 C C . LEU A 1 88 ? -3.334 -8.386 -1.427 1.00 95.31 88 LEU A C 1
ATOM 653 O O . LEU A 1 88 ? -2.308 -8.388 -0.746 1.00 95.31 88 LEU A O 1
ATOM 657 N N . GLN A 1 89 ? -3.466 -9.120 -2.528 1.00 95.31 89 GLN A N 1
ATOM 658 C CA . GLN A 1 89 ? -2.370 -9.876 -3.121 1.00 95.31 89 GLN A CA 1
ATOM 659 C C . GLN A 1 89 ? -2.512 -9.894 -4.638 1.00 95.31 89 GLN A C 1
ATOM 661 O O . GLN A 1 89 ? -3.505 -10.395 -5.172 1.00 95.31 89 GLN A O 1
ATOM 666 N N . VAL A 1 90 ? -1.497 -9.393 -5.333 1.00 95.56 90 VAL A N 1
ATOM 667 C CA . VAL A 1 90 ? -1.569 -9.170 -6.774 1.00 95.56 90 VAL A CA 1
ATOM 668 C C . VAL A 1 90 ? -0.201 -9.294 -7.438 1.00 95.56 90 VAL A C 1
ATOM 670 O O . VAL A 1 90 ? 0.830 -9.075 -6.806 1.00 95.56 90 VAL A O 1
ATOM 673 N N . SER A 1 91 ? -0.193 -9.719 -8.699 1.00 96.19 91 SER A N 1
ATOM 674 C CA . SER A 1 91 ? 1.010 -9.745 -9.534 1.00 96.19 91 SER A CA 1
ATOM 675 C C . SER A 1 91 ? 1.230 -8.386 -10.190 1.00 96.19 91 SER A C 1
ATOM 677 O O . SER A 1 91 ? 0.259 -7.698 -10.485 1.00 96.19 91 SER A O 1
ATOM 679 N N . ASN A 1 92 ? 2.489 -8.035 -10.441 1.00 95.62 92 ASN A N 1
ATOM 680 C CA . ASN A 1 92 ? 2.851 -6.767 -11.067 1.00 95.62 92 ASN A CA 1
ATOM 681 C C . ASN A 1 92 ? 2.315 -6.633 -12.500 1.00 95.62 92 ASN A C 1
ATOM 683 O O . ASN A 1 92 ? 2.509 -7.538 -13.315 1.00 95.62 92 ASN A O 1
ATOM 687 N N . ALA A 1 93 ? 1.711 -5.490 -12.825 1.00 92.69 93 ALA A N 1
ATOM 688 C CA . ALA A 1 93 ? 1.398 -5.090 -14.195 1.00 92.69 93 ALA A CA 1
ATOM 689 C C . ALA A 1 93 ? 2.615 -4.462 -14.898 1.00 92.69 93 ALA A C 1
ATOM 691 O O . ALA A 1 93 ? 2.829 -4.690 -16.090 1.00 92.69 93 ALA A O 1
ATOM 692 N N . VAL A 1 94 ? 3.458 -3.732 -14.156 1.00 95.25 94 VAL A N 1
ATOM 693 C CA . VAL A 1 94 ? 4.677 -3.088 -14.675 1.00 95.25 94 VAL A CA 1
ATOM 694 C C . VAL A 1 94 ? 5.928 -3.901 -14.325 1.00 95.25 94 VAL A C 1
ATOM 696 O O . VAL A 1 94 ? 6.042 -4.464 -13.238 1.00 95.25 94 VAL A O 1
ATOM 699 N N . SER A 1 95 ? 6.881 -3.985 -15.261 1.00 93.81 95 SER A N 1
ATOM 700 C CA . SER A 1 95 ? 8.137 -4.735 -15.124 1.00 93.81 95 SER A CA 1
ATOM 701 C C . SER A 1 95 ? 9.330 -3.950 -15.697 1.00 93.81 95 SER A C 1
ATOM 703 O O . SER A 1 95 ? 9.180 -3.360 -16.770 1.00 93.81 95 SER A O 1
ATOM 705 N N . PRO A 1 96 ? 10.543 -4.075 -15.117 1.00 95.56 96 PRO A N 1
ATOM 706 C CA . PRO A 1 96 ? 10.856 -4.813 -13.884 1.00 95.56 96 PRO A CA 1
ATOM 707 C C . PRO A 1 96 ? 10.212 -4.159 -12.652 1.00 95.56 96 PRO A C 1
ATOM 709 O O . PRO A 1 96 ? 9.679 -3.067 -12.753 1.00 95.56 96 PRO A O 1
ATOM 712 N N . ALA A 1 97 ? 10.189 -4.845 -11.512 1.00 96.44 97 ALA A N 1
ATOM 713 C CA . ALA A 1 97 ? 9.661 -4.269 -10.277 1.00 96.44 97 ALA A CA 1
ATOM 714 C C . ALA A 1 97 ? 10.806 -3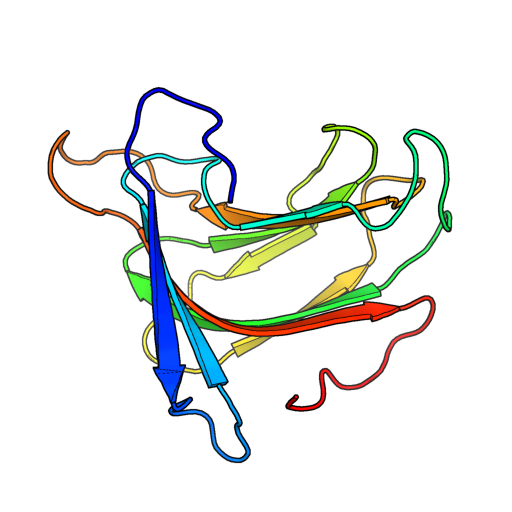.920 -9.316 1.00 96.44 97 ALA A C 1
ATOM 716 O O . ALA A 1 97 ? 11.466 -4.827 -8.796 1.00 96.44 97 ALA A O 1
ATOM 717 N N . ASN A 1 98 ? 11.016 -2.623 -9.076 1.00 96.69 98 ASN A N 1
ATOM 718 C CA . ASN A 1 98 ? 11.989 -2.072 -8.128 1.00 96.69 98 ASN A CA 1
ATOM 719 C C . ASN A 1 98 ? 11.346 -1.247 -6.999 1.00 96.69 98 ASN A C 1
ATOM 721 O O . ASN A 1 98 ? 12.031 -0.873 -6.042 1.00 96.69 98 ASN A O 1
ATOM 725 N N . GLU A 1 99 ? 10.049 -0.970 -7.107 1.00 96.81 99 GLU A N 1
ATOM 726 C CA . GLU A 1 99 ? 9.296 -0.207 -6.124 1.00 96.81 99 GLU A CA 1
ATOM 727 C C . GLU A 1 99 ? 7.887 -0.768 -5.909 1.00 96.81 99 GLU A C 1
ATOM 729 O O . GLU A 1 99 ? 7.340 -1.506 -6.734 1.00 96.81 99 GLU A O 1
ATOM 734 N N . PHE A 1 100 ? 7.312 -0.420 -4.760 1.00 97.25 100 PHE A N 1
ATOM 735 C CA . PHE A 1 100 ? 5.955 -0.766 -4.353 1.00 97.25 100 PHE A CA 1
ATOM 736 C C . PHE A 1 100 ? 5.242 0.468 -3.807 1.00 97.25 100 PHE A C 1
ATOM 738 O O . PHE A 1 100 ? 5.811 1.194 -2.987 1.00 97.25 100 PHE A O 1
ATOM 745 N N . ILE A 1 101 ? 4.000 0.682 -4.239 1.00 97.56 101 ILE A N 1
ATOM 746 C CA . ILE A 1 101 ? 3.151 1.807 -3.855 1.00 97.56 101 ILE A CA 1
ATOM 747 C C . ILE A 1 101 ? 1.868 1.343 -3.163 1.00 97.56 101 ILE A C 1
ATOM 749 O O . ILE A 1 101 ? 1.291 0.308 -3.495 1.00 97.56 101 ILE A O 1
ATOM 753 N N . ILE A 1 102 ? 1.402 2.165 -2.224 1.00 97.69 102 ILE A N 1
ATOM 754 C CA . ILE A 1 102 ? 0.058 2.124 -1.640 1.00 97.69 102 ILE A CA 1
ATOM 755 C C . ILE A 1 102 ? -0.482 3.551 -1.680 1.00 97.69 102 ILE A C 1
ATOM 757 O O . ILE A 1 102 ? -0.091 4.376 -0.847 1.00 97.69 102 ILE A O 1
ATOM 761 N N . TYR A 1 103 ? -1.342 3.854 -2.653 1.00 95.38 103 TYR A N 1
ATOM 762 C CA . TYR A 1 103 ? -1.797 5.214 -2.948 1.00 95.38 103 TYR A CA 1
ATOM 763 C C . TYR A 1 103 ? -3.305 5.389 -2.800 1.00 95.38 103 TYR A C 1
ATOM 765 O O . TYR A 1 103 ? -4.100 4.518 -3.150 1.00 95.38 103 TYR A O 1
ATOM 773 N N . ALA A 1 104 ? -3.683 6.566 -2.312 1.00 93.31 104 ALA A N 1
ATOM 774 C CA . ALA A 1 104 ? -5.050 7.059 -2.304 1.00 93.31 104 ALA A CA 1
ATOM 775 C C . ALA A 1 104 ? -5.536 7.377 -3.726 1.00 93.31 104 ALA A C 1
ATOM 777 O O . ALA A 1 104 ? -4.771 7.902 -4.540 1.00 93.31 104 ALA A O 1
ATOM 778 N N . LEU A 1 105 ? -6.811 7.095 -4.010 1.00 89.69 105 LEU A N 1
ATOM 779 C CA . LEU A 1 105 ? -7.416 7.266 -5.340 1.00 89.69 105 LEU A CA 1
ATOM 780 C C . LEU A 1 105 ? -8.573 8.266 -5.376 1.00 89.69 105 LEU A C 1
ATOM 782 O O . LEU A 1 105 ? -8.855 8.823 -6.439 1.00 89.69 105 LEU A O 1
ATOM 786 N N . ASP A 1 106 ? -9.245 8.501 -4.248 1.00 80.88 106 ASP A N 1
ATOM 787 C CA . ASP A 1 106 ? -10.402 9.394 -4.231 1.00 80.88 106 ASP A CA 1
ATOM 788 C C . ASP A 1 106 ? -9.958 10.852 -4.363 1.00 80.88 106 ASP A C 1
ATOM 790 O O . ASP A 1 106 ? -9.005 11.290 -3.713 1.00 80.88 106 ASP A O 1
ATOM 794 N N . ARG A 1 107 ? -10.662 11.594 -5.228 1.00 65.75 107 ARG A N 1
ATOM 795 C CA . ARG A 1 107 ? -10.432 13.023 -5.473 1.00 65.75 107 ARG A CA 1
ATOM 796 C C . ARG A 1 107 ? -10.892 13.869 -4.288 1.00 65.75 107 ARG A C 1
ATOM 798 O O . ARG A 1 107 ? -11.866 13.526 -3.629 1.00 65.75 107 ARG A O 1
ATOM 805 N N . ILE A 1 108 ? -10.232 15.017 -4.138 1.00 62.94 108 ILE A N 1
ATOM 806 C CA . ILE A 1 108 ? -10.600 16.104 -3.226 1.00 62.94 108 ILE A CA 1
ATOM 807 C C . ILE A 1 108 ? -12.096 16.418 -3.345 1.00 62.94 108 ILE A C 1
ATOM 809 O O . ILE A 1 108 ? -12.553 16.839 -4.411 1.00 62.94 108 ILE A O 1
ATOM 813 N N . VAL A 1 109 ? -12.833 16.269 -2.248 1.00 57.41 109 VAL A N 1
ATOM 814 C CA . VAL A 1 109 ? -14.182 16.817 -2.077 1.00 57.41 109 VAL A CA 1
ATOM 815 C C . VAL A 1 109 ? -14.080 18.226 -1.487 1.00 57.41 109 VAL A C 1
ATOM 817 O O . VAL A 1 109 ? -14.818 19.116 -1.913 1.00 57.41 109 VAL A O 1
ATOM 820 N N . THR A 1 110 ? -13.113 18.473 -0.591 1.00 57.62 110 THR A N 1
ATOM 821 C CA . THR A 1 110 ? -12.782 19.813 -0.076 1.00 57.62 110 THR A CA 1
ATOM 822 C C . THR A 1 110 ? -11.273 19.962 0.198 1.00 57.62 110 THR A C 1
ATOM 824 O O . THR A 1 110 ? -10.608 18.997 0.563 1.00 57.62 110 THR A O 1
ATOM 827 N N . PRO A 1 111 ? -10.685 21.165 0.053 1.00 56.78 111 PRO A N 1
ATOM 828 C CA . PRO A 1 111 ? -9.235 21.365 0.180 1.00 56.78 111 PRO A CA 1
ATOM 829 C C . PRO A 1 111 ? -8.650 21.115 1.585 1.00 56.78 111 PRO A C 1
ATOM 831 O O . PRO A 1 111 ? -7.427 21.153 1.735 1.00 56.78 111 PRO A O 1
ATOM 834 N N . PHE A 1 112 ? -9.483 20.864 2.600 1.00 56.91 112 PHE A N 1
ATOM 835 C CA . PHE A 1 112 ? -9.059 20.739 4.000 1.00 56.91 112 PHE A CA 1
ATOM 836 C C . PHE A 1 112 ? -9.419 19.404 4.657 1.00 56.91 112 PHE A C 1
ATOM 838 O O . PHE A 1 112 ? -8.891 19.122 5.732 1.00 56.91 112 PHE A O 1
ATOM 845 N N . ASP A 1 113 ? -10.248 18.572 4.027 1.00 57.56 113 ASP A N 1
ATOM 846 C CA . ASP A 1 113 ? -10.579 17.254 4.564 1.00 57.56 113 ASP A CA 1
ATOM 847 C C . ASP A 1 113 ? -9.576 16.200 4.074 1.00 57.56 113 ASP A C 1
ATOM 849 O O . ASP A 1 113 ? -9.146 16.184 2.917 1.00 57.56 113 ASP A O 1
ATOM 853 N N . SER A 1 114 ? -9.155 15.304 4.970 1.00 61.06 114 SER A N 1
ATOM 854 C CA . SER A 1 114 ? -8.347 14.142 4.601 1.00 61.06 114 SER A CA 1
ATOM 855 C C . SER A 1 114 ? -9.240 13.104 3.929 1.00 61.06 114 SER A C 1
ATOM 857 O O . SER A 1 114 ? -9.699 12.165 4.560 1.00 61.06 114 SER A O 1
ATOM 859 N N . ASP A 1 115 ? -9.535 13.240 2.643 1.00 77.38 115 ASP A N 1
ATOM 860 C CA . ASP A 1 115 ? -10.511 12.357 1.986 1.00 77.38 115 ASP A CA 1
ATOM 861 C C . ASP A 1 115 ? -10.095 10.875 1.922 1.00 77.38 115 ASP A C 1
ATOM 863 O O . ASP A 1 115 ? -10.936 10.012 1.670 1.00 77.38 115 ASP A O 1
ATOM 867 N N . ASN A 1 116 ? -8.832 10.548 2.219 1.00 89.69 116 ASN A N 1
ATOM 868 C CA . ASN A 1 116 ? -8.354 9.172 2.302 1.00 89.69 116 ASN A CA 1
ATOM 869 C C . ASN A 1 116 ? -7.639 8.903 3.631 1.00 89.69 116 ASN A C 1
ATOM 871 O O . ASN A 1 116 ? -6.702 9.609 4.013 1.00 89.69 116 ASN A O 1
ATOM 875 N N . GLU A 1 117 ? -8.077 7.847 4.311 1.00 93.94 117 GLU A N 1
ATOM 876 C CA . GLU A 1 117 ? -7.558 7.411 5.605 1.00 93.94 117 GLU A CA 1
ATOM 877 C C . GLU A 1 117 ? -7.521 5.886 5.644 1.00 93.94 117 GLU A C 1
ATOM 879 O O . GLU A 1 117 ? -8.533 5.212 5.411 1.00 93.94 117 GLU A O 1
ATOM 884 N N . PHE A 1 118 ? -6.340 5.340 5.906 1.00 96.94 118 PHE A N 1
ATOM 885 C CA . PHE A 1 118 ? -6.117 3.903 5.932 1.00 96.94 118 PHE A CA 1
ATOM 886 C C . PHE A 1 118 ? -4.963 3.531 6.858 1.00 96.94 118 PHE A C 1
ATOM 888 O O . PHE A 1 118 ? -4.087 4.342 7.155 1.00 96.94 118 PHE A O 1
ATOM 895 N N . TYR A 1 119 ? -4.955 2.273 7.283 1.00 97.69 119 TYR A N 1
ATOM 896 C CA . TYR A 1 119 ? -3.857 1.673 8.031 1.00 97.69 119 TYR A CA 1
ATOM 897 C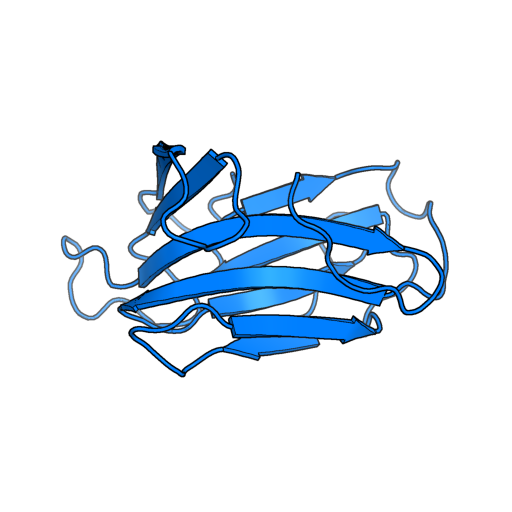 C . TYR A 1 119 ? -3.191 0.585 7.198 1.00 97.69 119 TYR A C 1
ATOM 899 O O . TYR A 1 119 ? -3.880 -0.164 6.507 1.00 97.69 119 TYR A O 1
ATOM 907 N N . VAL A 1 120 ? -1.870 0.467 7.300 1.00 97.06 120 VAL A N 1
ATOM 908 C CA . VAL A 1 120 ? -1.083 -0.615 6.690 1.00 97.06 120 VAL A CA 1
ATOM 909 C C . VAL A 1 120 ? -0.330 -1.351 7.789 1.00 97.06 120 VAL A C 1
ATOM 911 O O . VAL A 1 120 ? 0.409 -0.720 8.536 1.00 97.06 120 VAL A O 1
ATOM 914 N N . GLU A 1 121 ? -0.513 -2.666 7.907 1.00 94.94 121 GLU A N 1
ATOM 915 C CA . GLU A 1 121 ? 0.140 -3.474 8.957 1.00 94.94 121 GLU A CA 1
ATOM 916 C C . GLU A 1 121 ? 1.394 -4.175 8.438 1.00 94.94 121 GLU A C 1
ATOM 918 O O . GLU A 1 121 ? 2.486 -3.989 8.957 1.00 94.94 121 GLU A O 1
ATOM 923 N N . SER A 1 122 ? 1.252 -4.940 7.363 1.00 92.75 122 SER A N 1
ATOM 924 C CA . SER A 1 122 ? 2.356 -5.641 6.716 1.00 92.75 122 SER A CA 1
ATOM 925 C C . SER A 1 122 ? 2.254 -5.472 5.211 1.00 92.75 122 SER A C 1
ATOM 927 O O . SER A 1 122 ? 1.158 -5.424 4.651 1.00 92.75 122 SER A O 1
ATOM 929 N N . ALA A 1 123 ? 3.410 -5.367 4.564 1.00 93.94 123 ALA A N 1
ATOM 930 C CA . ALA A 1 123 ? 3.541 -5.273 3.122 1.00 93.94 123 ALA A CA 1
ATOM 931 C C . ALA A 1 123 ? 4.792 -6.027 2.673 1.00 93.94 123 ALA A C 1
ATOM 933 O O . ALA A 1 123 ? 5.841 -5.930 3.313 1.00 93.94 123 ALA A O 1
ATOM 934 N N . GLN A 1 124 ? 4.685 -6.802 1.597 1.00 94.00 124 GLN A N 1
ATOM 935 C CA . GLN A 1 124 ? 5.793 -7.594 1.070 1.00 94.00 124 GLN A CA 1
ATOM 936 C C . GLN A 1 124 ? 5.737 -7.653 -0.454 1.00 94.00 124 GLN A C 1
ATOM 938 O O . GLN A 1 124 ? 4.661 -7.695 -1.048 1.00 94.00 124 GLN A O 1
ATOM 943 N N . VAL A 1 125 ? 6.915 -7.717 -1.072 1.00 94.25 125 VAL A N 1
ATOM 944 C CA . VAL A 1 125 ? 7.082 -8.010 -2.496 1.00 94.25 125 VAL A CA 1
ATOM 945 C C . VAL A 1 125 ? 7.964 -9.242 -2.621 1.00 94.25 125 VAL A C 1
ATOM 947 O O . VAL A 1 125 ? 9.099 -9.263 -2.144 1.00 94.25 125 VAL A O 1
ATOM 950 N N . THR A 1 126 ? 7.440 -10.289 -3.247 1.00 94.19 126 THR A N 1
ATOM 951 C CA . THR A 1 126 ? 8.106 -11.590 -3.375 1.00 94.19 126 THR A CA 1
ATOM 952 C C . THR A 1 126 ? 8.097 -12.062 -4.827 1.00 94.19 126 THR A C 1
ATOM 954 O O . THR A 1 126 ? 7.353 -11.559 -5.660 1.00 94.19 126 THR A O 1
ATOM 957 N N . ARG A 1 127 ? 8.927 -13.055 -5.172 1.00 91.44 127 ARG A N 1
ATOM 958 C CA . ARG A 1 127 ? 8.928 -13.660 -6.523 1.00 91.44 127 ARG A CA 1
ATOM 959 C C . ARG A 1 127 ? 7.844 -14.726 -6.714 1.00 91.44 127 ARG A C 1
ATOM 961 O O . ARG A 1 127 ? 7.606 -15.172 -7.831 1.00 91.44 127 ARG A O 1
ATOM 968 N N . THR A 1 128 ? 7.218 -15.168 -5.629 1.00 87.19 128 THR A N 1
ATOM 969 C CA . THR A 1 128 ? 6.211 -16.233 -5.607 1.00 87.19 128 THR A CA 1
ATOM 970 C C . THR A 1 128 ? 5.071 -15.844 -4.677 1.00 87.19 128 THR A C 1
ATOM 972 O O . THR A 1 128 ? 5.273 -15.107 -3.715 1.00 87.19 128 THR A O 1
ATOM 975 N N . ARG A 1 129 ? 3.862 -16.355 -4.936 1.00 82.88 129 ARG A N 1
ATOM 976 C CA . ARG A 1 129 ? 2.726 -16.132 -4.034 1.00 82.88 129 ARG A CA 1
ATOM 977 C C . ARG A 1 129 ? 3.010 -16.775 -2.675 1.00 82.88 129 ARG A C 1
ATOM 979 O O . ARG A 1 129 ? 3.209 -17.984 -2.593 1.00 82.88 129 ARG A O 1
ATOM 986 N N . SER A 1 130 ? 2.978 -15.970 -1.624 1.00 76.88 130 SER A N 1
ATOM 987 C CA . SER A 1 130 ? 3.076 -16.391 -0.224 1.00 76.88 130 SER A CA 1
ATOM 988 C C . SER A 1 130 ? 2.053 -15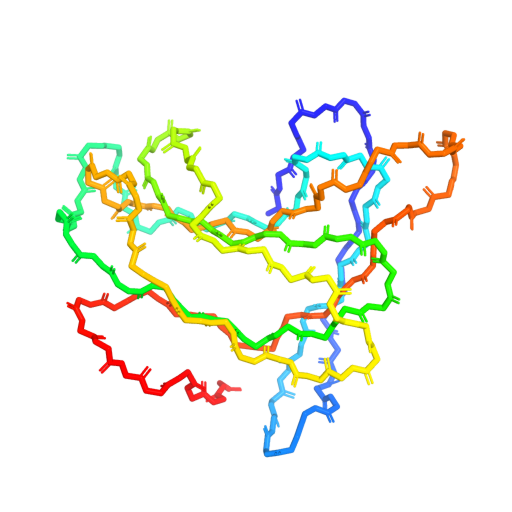.625 0.609 1.00 76.88 130 SER A C 1
ATOM 990 O O . SER A 1 130 ? 1.615 -14.548 0.209 1.00 76.88 130 SER A O 1
ATOM 992 N N . SER A 1 131 ? 1.636 -16.158 1.758 1.00 69.62 131 SER A N 1
ATOM 993 C CA . SER A 1 131 ? 0.778 -15.400 2.675 1.00 69.62 131 SER A CA 1
ATOM 994 C C . SER A 1 131 ? 1.492 -14.125 3.126 1.00 69.62 131 SER A C 1
ATOM 996 O O . SER A 1 131 ? 2.662 -14.195 3.505 1.00 69.62 131 SER A O 1
ATOM 998 N N . CYS A 1 132 ? 0.792 -12.985 3.125 1.00 80.88 132 CYS A N 1
ATOM 999 C CA . CYS A 1 132 ? 1.302 -11.774 3.765 1.00 80.88 132 CYS A CA 1
ATOM 1000 C C . CYS A 1 132 ? 1.275 -11.990 5.279 1.00 80.88 132 CYS A C 1
ATOM 1002 O O . CYS A 1 132 ? 0.242 -11.822 5.935 1.00 80.88 132 CYS A O 1
ATOM 1004 N N . SER A 1 133 ? 2.384 -12.496 5.810 1.00 72.06 133 SER A N 1
ATOM 1005 C CA . SER A 1 133 ? 2.521 -12.761 7.236 1.00 72.06 133 SER A CA 1
ATOM 1006 C C . SER A 1 133 ? 2.636 -11.440 8.005 1.00 72.06 133 SER A C 1
ATOM 1008 O O . SER A 1 133 ? 3.255 -10.507 7.485 1.00 72.06 133 SER A O 1
ATOM 1010 N N . PRO A 1 134 ? 2.071 -11.362 9.228 1.00 65.31 134 PRO A N 1
ATOM 1011 C CA . PRO A 1 134 ? 2.338 -10.245 10.135 1.00 65.31 134 PRO A CA 1
ATOM 1012 C C . PRO A 1 134 ? 3.847 -10.043 10.317 1.00 65.31 134 PRO A C 1
ATOM 1014 O O . PRO A 1 134 ? 4.592 -11.031 10.295 1.00 65.31 134 PRO A O 1
ATOM 1017 N N . GLN A 1 135 ? 4.268 -8.789 10.492 1.00 59.62 135 GLN A N 1
ATOM 1018 C CA . GLN A 1 135 ? 5.641 -8.431 10.867 1.00 59.62 135 GLN A CA 1
ATOM 1019 C C . GLN A 1 135 ? 5.715 -8.020 12.335 1.00 59.62 135 GLN A C 1
ATOM 1021 O O . GLN A 1 135 ? 4.782 -7.333 12.810 1.00 59.62 135 GLN A O 1
#